Protein AF-A0A929URQ9-F1 (afdb_monomer_lite)

Structure (mmCIF, N/CA/C/O backbone):
data_AF-A0A929URQ9-F1
#
_entry.id   AF-A0A929URQ9-F1
#
loop_
_atom_site.group_PDB
_atom_site.id
_atom_site.type_symbol
_atom_site.label_atom_id
_atom_site.label_alt_id
_atom_site.label_comp_id
_atom_site.label_asym_id
_atom_site.label_entity_id
_atom_site.label_seq_id
_atom_site.pdbx_PDB_ins_code
_atom_site.Cartn_x
_atom_site.Cartn_y
_atom_site.Cartn_z
_atom_site.occupancy
_atom_site.B_iso_or_equiv
_atom_site.auth_seq_id
_atom_site.auth_comp_id
_atom_site.auth_asym_id
_atom_site.auth_atom_id
_atom_site.pdbx_PDB_model_num
ATOM 1 N N . ALA A 1 1 ? -16.621 0.937 4.448 1.00 62.72 1 ALA A N 1
ATOM 2 C CA . ALA A 1 1 ? -15.223 0.759 4.009 1.00 62.72 1 ALA A CA 1
ATOM 3 C C . ALA A 1 1 ? -14.208 1.282 5.027 1.00 62.72 1 ALA A C 1
ATOM 5 O O . ALA A 1 1 ? -13.050 0.917 4.919 1.00 62.72 1 ALA A O 1
ATOM 6 N N . GLN A 1 2 ? -14.622 2.078 6.024 1.00 68.00 2 GLN A N 1
ATOM 7 C CA . GLN A 1 2 ? -13.716 2.704 6.995 1.00 68.00 2 GLN A CA 1
ATOM 8 C C . GLN A 1 2 ? -12.971 1.706 7.913 1.00 68.00 2 GLN A C 1
ATOM 10 O O . GLN A 1 2 ? -11.978 2.081 8.520 1.00 68.00 2 GLN A O 1
ATOM 15 N N . ASP A 1 3 ? -13.384 0.430 7.920 1.00 87.38 3 ASP A N 1
ATOM 16 C CA . ASP A 1 3 ? -12.740 -0.683 8.639 1.00 87.38 3 ASP A CA 1
ATOM 17 C C . ASP A 1 3 ? -12.059 -1.687 7.683 1.00 87.38 3 ASP A C 1
ATOM 19 O O . ASP A 1 3 ? -12.045 -2.895 7.923 1.00 87.38 3 ASP A O 1
ATOM 23 N N . CYS A 1 4 ? -11.561 -1.217 6.537 1.00 95.88 4 CYS A N 1
ATOM 24 C CA . CYS A 1 4 ? -10.841 -2.047 5.572 1.00 95.88 4 CYS A CA 1
ATOM 25 C C . CYS A 1 4 ? -9.388 -1.579 5.446 1.00 95.88 4 CYS A C 1
ATOM 27 O O . CYS A 1 4 ? -9.131 -0.394 5.236 1.00 95.88 4 CYS A O 1
ATOM 29 N N . LEU A 1 5 ? -8.458 -2.532 5.534 1.00 95.12 5 LEU A N 1
ATOM 30 C CA . LEU A 1 5 ? -7.050 -2.356 5.189 1.00 95.12 5 LEU A CA 1
ATOM 31 C C . LEU A 1 5 ? -6.792 -3.004 3.829 1.00 95.12 5 LEU A C 1
ATOM 33 O O . LEU A 1 5 ? -7.164 -4.161 3.623 1.00 95.12 5 LEU A O 1
ATOM 37 N N . VAL A 1 6 ? -6.125 -2.286 2.932 1.00 97.25 6 VAL A N 1
ATOM 38 C CA . VAL A 1 6 ? -5.653 -2.819 1.651 1.00 97.25 6 VAL A CA 1
ATOM 39 C 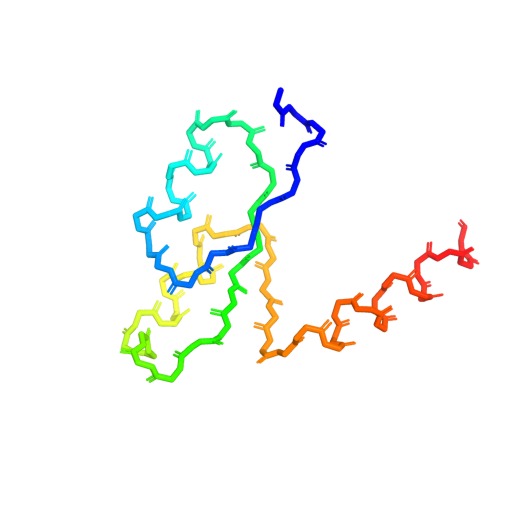C . VAL A 1 6 ? -4.142 -2.676 1.533 1.00 97.25 6 VAL A C 1
ATOM 41 O O . VAL A 1 6 ? -3.556 -1.717 2.034 1.00 97.25 6 VAL A O 1
ATOM 44 N N . PHE A 1 7 ? -3.524 -3.653 0.878 1.00 98.00 7 PHE A N 1
ATOM 45 C CA . PHE A 1 7 ? -2.098 -3.683 0.584 1.00 98.00 7 PHE A CA 1
ATOM 46 C C . PHE A 1 7 ? -1.920 -3.485 -0.917 1.00 98.00 7 PHE A C 1
ATOM 48 O O . PHE A 1 7 ? -2.466 -4.267 -1.691 1.00 98.00 7 PHE A O 1
ATOM 55 N N . GLU A 1 8 ? -1.194 -2.446 -1.315 1.00 98.56 8 GLU A N 1
ATOM 56 C CA . GLU A 1 8 ? -1.071 -2.041 -2.719 1.00 98.56 8 GLU A CA 1
ATOM 57 C C . GLU A 1 8 ? 0.392 -1.802 -3.094 1.00 98.56 8 GLU A C 1
ATOM 59 O O . GLU A 1 8 ? 1.163 -1.208 -2.335 1.00 98.56 8 GLU A O 1
ATOM 64 N N . ASP A 1 9 ? 0.784 -2.260 -4.278 1.00 98.12 9 ASP A N 1
ATOM 65 C CA . ASP A 1 9 ? 2.128 -2.110 -4.834 1.00 98.12 9 ASP A CA 1
ATOM 66 C C . ASP A 1 9 ? 2.193 -1.101 -5.993 1.00 98.12 9 ASP A C 1
ATOM 68 O O . ASP A 1 9 ? 3.292 -0.776 -6.448 1.00 98.12 9 ASP A O 1
ATOM 72 N N . LEU A 1 10 ? 1.053 -0.526 -6.396 1.00 98.31 10 LEU A N 1
ATOM 73 C CA . LEU A 1 10 ? 0.931 0.488 -7.448 1.00 98.31 10 LEU A CA 1
ATOM 74 C C . LEU A 1 10 ? 0.213 1.753 -6.959 1.00 98.31 10 LEU A C 1
ATOM 76 O O . LEU A 1 10 ? -0.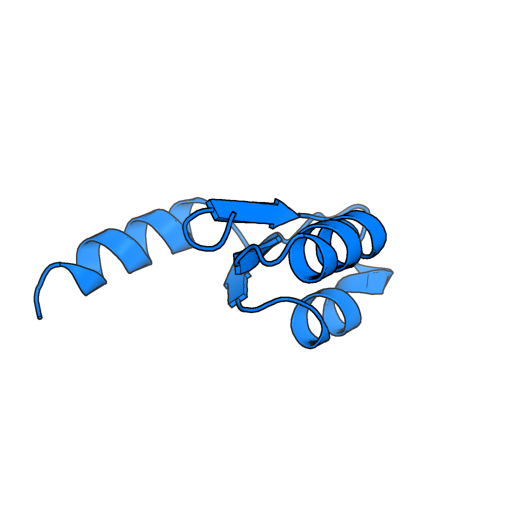668 1.710 -6.098 1.00 98.31 10 LEU A O 1
ATOM 80 N N . ILE A 1 11 ? 0.573 2.899 -7.545 1.00 98.56 11 ILE A N 1
ATOM 81 C CA . ILE A 1 11 ? 0.012 4.213 -7.187 1.00 98.56 11 ILE A CA 1
ATOM 82 C C . ILE A 1 11 ? -1.501 4.259 -7.423 1.00 98.56 11 ILE A C 1
ATOM 84 O O . ILE A 1 11 ? -2.242 4.775 -6.587 1.00 98.56 11 ILE A O 1
ATOM 88 N N . GLU A 1 12 ? -1.968 3.709 -8.540 1.00 98.44 12 GLU A N 1
ATOM 89 C CA . GLU A 1 12 ? -3.379 3.710 -8.917 1.00 98.44 12 GLU A CA 1
ATOM 90 C C . GLU A 1 12 ? -4.227 2.930 -7.907 1.00 98.44 12 GLU A C 1
ATOM 92 O O . GLU A 1 12 ? -5.310 3.382 -7.529 1.00 98.44 12 GLU A O 1
ATOM 97 N N . GLY A 1 13 ? -3.711 1.796 -7.425 1.00 98.38 13 GLY A N 1
ATOM 98 C CA . GLY A 1 13 ? -4.343 0.997 -6.377 1.00 98.38 13 GLY A CA 1
ATOM 99 C C . GLY A 1 13 ? -4.403 1.749 -5.050 1.00 98.38 13 GLY A C 1
ATOM 100 O O . GLY A 1 13 ? -5.468 1.847 -4.434 1.00 98.38 13 GLY A O 1
ATOM 101 N N . ILE A 1 14 ? -3.296 2.396 -4.660 1.00 98.69 14 ILE A N 1
ATOM 102 C CA . ILE A 1 14 ? -3.246 3.240 -3.459 1.00 98.69 14 ILE A CA 1
ATOM 103 C C . ILE A 1 14 ? -4.313 4.336 -3.523 1.00 98.69 14 ILE A C 1
ATOM 105 O O . ILE A 1 14 ? -5.130 4.473 -2.611 1.00 98.69 14 ILE A O 1
ATOM 109 N N . GLN A 1 15 ? -4.347 5.100 -4.613 1.00 98.50 15 GLN A N 1
ATOM 110 C CA . GLN A 1 15 ? -5.304 6.190 -4.791 1.00 98.50 15 GLN A CA 1
ATOM 111 C C . GLN A 1 15 ? -6.752 5.690 -4.788 1.00 98.50 15 GLN A C 1
ATOM 113 O O . GLN A 1 15 ? -7.613 6.330 -4.179 1.00 98.50 15 GLN A O 1
ATOM 118 N N . ALA A 1 16 ? -7.024 4.541 -5.411 1.00 98.31 16 ALA A N 1
ATOM 119 C CA . ALA A 1 16 ? -8.346 3.926 -5.397 1.00 98.31 16 ALA A CA 1
ATOM 120 C C . ALA A 1 16 ? -8.779 3.531 -3.975 1.00 98.31 16 ALA A C 1
ATOM 122 O O . ALA A 1 16 ? -9.891 3.868 -3.561 1.00 98.31 16 ALA A O 1
ATOM 123 N N . GLY A 1 17 ? -7.896 2.894 -3.198 1.00 97.75 17 GLY A N 1
ATOM 124 C CA . GLY A 1 17 ? -8.153 2.549 -1.797 1.00 97.75 17 GLY A CA 1
ATOM 125 C C . GLY A 1 17 ? -8.433 3.783 -0.933 1.00 97.75 17 GLY A C 1
ATOM 126 O O . GLY A 1 17 ? -9.434 3.826 -0.211 1.00 97.75 17 GLY A O 1
ATOM 127 N N . LYS A 1 18 ? -7.615 4.836 -1.075 1.00 97.44 18 LYS A N 1
ATOM 128 C CA . LYS A 1 18 ? -7.817 6.119 -0.379 1.00 97.44 18 LYS A CA 1
ATOM 129 C C . LYS A 1 18 ? -9.152 6.765 -0.755 1.00 97.44 18 LYS A C 1
ATOM 131 O O . LYS A 1 18 ? -9.889 7.197 0.130 1.00 97.44 18 LYS A O 1
ATOM 136 N N . ALA A 1 19 ? -9.498 6.800 -2.042 1.00 97.62 19 ALA A N 1
ATOM 137 C CA . ALA A 1 19 ? -10.768 7.347 -2.520 1.00 97.62 19 ALA A CA 1
ATOM 138 C C . ALA A 1 19 ? -11.984 6.549 -2.013 1.00 97.62 19 ALA A C 1
ATOM 140 O O . ALA A 1 19 ? -13.046 7.125 -1.779 1.00 97.62 19 ALA A O 1
ATOM 141 N N . ALA A 1 20 ? -11.825 5.242 -1.788 1.00 97.38 20 ALA A N 1
ATOM 142 C CA . ALA A 1 20 ? -12.842 4.384 -1.184 1.00 97.38 20 ALA A CA 1
ATOM 143 C C . ALA A 1 20 ? -12.955 4.534 0.350 1.00 97.38 20 ALA A C 1
ATOM 145 O O . ALA A 1 20 ? -13.821 3.904 0.962 1.00 97.38 20 ALA A O 1
ATOM 146 N N . GLY A 1 21 ? -12.109 5.359 0.978 1.00 96.62 21 GLY A N 1
ATOM 147 C CA . GLY A 1 21 ? -12.088 5.570 2.426 1.00 96.62 21 GLY A CA 1
ATOM 148 C C . GLY A 1 21 ? -11.491 4.402 3.213 1.00 96.62 21 GLY A C 1
ATOM 149 O O . GLY A 1 21 ? -11.890 4.187 4.355 1.00 96.62 21 GLY A O 1
ATOM 150 N N . MET A 1 22 ? -10.593 3.629 2.596 1.00 97.88 22 MET A N 1
ATOM 151 C CA . MET A 1 22 ? -9.861 2.529 3.230 1.00 97.88 22 MET A CA 1
ATOM 152 C C . MET A 1 22 ? -8.523 3.017 3.800 1.00 97.88 22 MET A C 1
ATOM 154 O O . MET A 1 22 ? -7.967 4.016 3.332 1.00 97.88 22 MET A O 1
ATOM 158 N N . THR A 1 23 ? -7.980 2.273 4.764 1.00 96.94 23 THR A N 1
ATOM 159 C CA . THR A 1 23 ? -6.566 2.383 5.146 1.00 96.94 23 THR A CA 1
ATOM 160 C C . THR A 1 23 ? -5.729 1.659 4.101 1.00 96.94 23 THR A C 1
ATOM 162 O O . THR A 1 23 ? -6.042 0.524 3.738 1.00 96.94 23 THR A O 1
ATOM 165 N N . VAL A 1 24 ? -4.662 2.287 3.618 1.00 98.25 24 VAL A N 1
ATOM 166 C CA . VAL A 1 24 ? -3.806 1.718 2.571 1.00 98.25 24 VAL A CA 1
ATOM 167 C C . VAL A 1 24 ? -2.382 1.543 3.085 1.00 98.25 24 VAL A C 1
ATOM 169 O O . VAL A 1 24 ? -1.761 2.506 3.528 1.00 98.25 24 VAL A O 1
ATOM 172 N N . CYS A 1 25 ? -1.840 0.331 2.979 1.00 97.88 25 CYS A N 1
ATOM 173 C CA . CYS A 1 25 ? -0.437 0.035 3.241 1.00 97.88 25 CYS A CA 1
ATOM 174 C C . CYS A 1 25 ? 0.298 -0.220 1.919 1.00 97.88 25 CYS A C 1
ATOM 176 O O . CYS A 1 25 ? -0.036 -1.150 1.185 1.00 97.88 25 CYS A O 1
ATOM 178 N N . ALA A 1 26 ? 1.302 0.598 1.607 1.00 98.50 26 ALA A N 1
ATOM 179 C CA . ALA A 1 26 ? 2.139 0.376 0.436 1.00 98.50 26 ALA A CA 1
ATOM 180 C C . ALA A 1 26 ? 3.071 -0.824 0.655 1.00 98.50 26 ALA A C 1
ATOM 182 O O . ALA A 1 26 ? 3.749 -0.921 1.681 1.00 98.50 26 ALA A O 1
ATOM 183 N N . VAL A 1 27 ? 3.166 -1.707 -0.335 1.00 98.12 27 VAL A N 1
ATOM 184 C CA . VAL A 1 27 ? 4.075 -2.857 -0.304 1.00 98.12 27 VAL A CA 1
ATOM 185 C C . VAL A 1 27 ? 5.231 -2.629 -1.273 1.00 98.12 27 VAL A C 1
ATOM 187 O O . VAL A 1 27 ? 5.055 -2.161 -2.406 1.00 98.12 27 VAL A O 1
ATOM 190 N N . LYS A 1 28 ? 6.451 -2.925 -0.812 1.00 97.94 28 LYS A N 1
ATOM 191 C CA . LYS A 1 28 ? 7.621 -2.966 -1.689 1.00 97.94 28 LYS A CA 1
ATOM 192 C C . LYS A 1 28 ? 7.431 -4.070 -2.723 1.00 97.94 28 LYS A C 1
ATOM 194 O O . LYS A 1 28 ? 7.261 -5.234 -2.380 1.00 97.94 28 LYS A O 1
ATOM 199 N N . ASP A 1 29 ? 7.562 -3.687 -3.978 1.00 97.56 29 ASP A N 1
ATOM 200 C CA . ASP A 1 29 ? 7.628 -4.591 -5.112 1.00 97.56 29 ASP A CA 1
ATOM 201 C C . ASP A 1 29 ? 8.787 -4.132 -6.002 1.00 97.56 29 ASP A C 1
ATOM 203 O O . ASP A 1 29 ? 8.937 -2.938 -6.278 1.00 97.56 29 ASP A O 1
ATOM 207 N N . ASP A 1 30 ? 9.638 -5.079 -6.401 1.00 97.69 30 ASP A N 1
ATOM 208 C CA . ASP A 1 30 ? 10.878 -4.783 -7.119 1.00 97.69 30 ASP A CA 1
ATOM 209 C C . ASP A 1 30 ? 10.606 -4.229 -8.532 1.00 97.69 30 ASP A C 1
ATOM 211 O O . ASP A 1 30 ? 11.420 -3.464 -9.057 1.00 97.69 30 ASP A O 1
ATOM 215 N N . TYR A 1 31 ? 9.448 -4.541 -9.128 1.00 97.62 31 TYR A N 1
ATOM 216 C CA . TYR A 1 31 ? 9.062 -4.068 -10.462 1.00 97.62 31 TYR A CA 1
ATOM 217 C C . TYR A 1 31 ? 8.557 -2.619 -10.479 1.00 97.62 31 TYR A C 1
ATOM 219 O O . TYR A 1 31 ? 8.615 -1.966 -11.520 1.00 97.62 31 TYR A O 1
ATOM 227 N N . SER A 1 32 ? 8.125 -2.094 -9.333 1.00 96.94 32 SER A N 1
ATOM 228 C CA . SER A 1 32 ? 7.585 -0.736 -9.159 1.00 96.94 32 SER A CA 1
ATOM 229 C C . SER A 1 32 ? 8.471 0.153 -8.270 1.00 96.94 32 SER A C 1
ATOM 231 O O . SER A 1 32 ? 8.028 1.162 -7.712 1.00 96.94 32 SER A O 1
ATOM 233 N N . MET A 1 33 ? 9.757 -0.189 -8.123 1.00 97.81 33 MET A N 1
ATOM 234 C CA . MET A 1 33 ? 10.695 0.548 -7.261 1.00 97.81 33 MET A CA 1
ATOM 235 C C . MET A 1 33 ? 10.937 1.995 -7.690 1.00 97.81 33 MET A C 1
ATOM 237 O O . MET A 1 33 ? 11.228 2.843 -6.847 1.00 97.81 33 MET A O 1
ATOM 241 N N . ASN A 1 34 ? 10.778 2.301 -8.977 1.00 98.00 34 ASN A N 1
ATOM 242 C CA . ASN A 1 34 ? 10.823 3.671 -9.490 1.00 98.00 34 ASN A CA 1
ATOM 243 C C . ASN A 1 34 ? 9.736 4.576 -8.878 1.00 98.00 34 ASN A C 1
ATOM 245 O O . ASN A 1 34 ? 9.894 5.792 -8.897 1.00 98.00 34 ASN A O 1
ATOM 249 N N . GLN A 1 35 ? 8.671 3.994 -8.320 1.00 98.19 35 GLN A N 1
ATOM 250 C CA . GLN A 1 35 ? 7.562 4.694 -7.671 1.00 98.19 35 GLN A CA 1
ATOM 251 C C . GLN A 1 35 ? 7.617 4.615 -6.136 1.00 98.19 35 GLN A C 1
ATOM 253 O O . GLN A 1 35 ? 6.714 5.102 -5.465 1.00 98.19 35 GLN A O 1
ATOM 258 N N . TRP A 1 36 ? 8.650 4.003 -5.541 1.00 98.00 36 TRP A N 1
ATOM 259 C CA . TRP A 1 36 ? 8.662 3.689 -4.106 1.00 98.00 36 TRP A CA 1
ATOM 260 C C . TRP A 1 36 ? 8.463 4.907 -3.195 1.00 98.00 36 TRP A C 1
ATOM 262 O O . TRP A 1 36 ? 7.703 4.840 -2.230 1.00 98.00 36 TRP A O 1
ATOM 272 N N . GLU A 1 37 ? 9.113 6.031 -3.502 1.00 98.44 37 GLU A N 1
ATOM 273 C CA . GLU A 1 37 ? 8.976 7.239 -2.685 1.00 98.44 37 GLU A CA 1
ATOM 274 C C . GLU A 1 37 ? 7.568 7.836 -2.768 1.00 98.44 37 GLU A C 1
ATOM 276 O O . GLU A 1 37 ? 7.004 8.228 -1.751 1.00 98.44 37 GLU A O 1
ATOM 281 N N . GLU A 1 38 ? 6.973 7.835 -3.959 1.00 98.56 38 GLU A N 1
ATOM 282 C CA . GLU A 1 38 ? 5.614 8.328 -4.184 1.00 98.56 38 GLU A CA 1
ATOM 283 C C . GLU A 1 38 ? 4.573 7.433 -3.500 1.00 98.56 38 GLU A C 1
ATOM 285 O O . GLU A 1 38 ? 3.676 7.935 -2.823 1.00 98.56 38 GLU A O 1
ATOM 290 N N . LYS A 1 39 ? 4.748 6.105 -3.559 1.00 98.62 39 LYS A N 1
ATOM 291 C CA . LYS A 1 39 ? 3.897 5.153 -2.829 1.00 98.62 39 LYS A CA 1
ATOM 292 C C . LYS A 1 39 ? 3.875 5.443 -1.325 1.00 98.62 39 LYS A C 1
ATOM 294 O O . LYS A 1 39 ? 2.798 5.494 -0.736 1.00 98.62 39 LYS A O 1
ATOM 299 N N . LYS A 1 40 ? 5.039 5.700 -0.713 1.00 98.44 40 LYS A N 1
ATOM 300 C CA . LYS A 1 40 ? 5.138 6.047 0.719 1.00 98.44 40 LYS A CA 1
ATOM 301 C C . LYS A 1 40 ? 4.491 7.387 1.071 1.00 98.44 40 LYS A C 1
ATOM 303 O O . LYS A 1 40 ? 4.039 7.549 2.195 1.00 98.44 40 LYS A O 1
ATOM 308 N N . GLN A 1 41 ? 4.475 8.347 0.147 1.00 98.44 41 GLN A N 1
ATOM 309 C CA . GLN A 1 41 ? 3.839 9.649 0.370 1.00 98.44 41 GLN A CA 1
ATOM 310 C C . GLN A 1 41 ? 2.309 9.579 0.290 1.00 98.44 41 GLN A C 1
ATOM 312 O O . GLN A 1 41 ? 1.632 10.376 0.936 1.00 98.44 41 GLN A O 1
ATOM 317 N N . LEU A 1 42 ? 1.769 8.658 -0.515 1.00 98.50 42 LEU A N 1
ATOM 318 C CA . LEU A 1 42 ? 0.329 8.532 -0.765 1.00 98.50 42 LEU A CA 1
ATOM 319 C C . LEU A 1 42 ? -0.385 7.552 0.183 1.00 98.50 42 LEU A C 1
ATOM 321 O O . LEU A 1 42 ? -1.577 7.729 0.447 1.00 98.50 42 LEU A O 1
ATOM 325 N N . ALA A 1 43 ? 0.308 6.514 0.656 1.00 98.44 43 ALA A N 1
ATOM 326 C CA . ALA A 1 43 ? -0.243 5.497 1.553 1.00 98.44 43 ALA A CA 1
ATOM 327 C C . ALA A 1 43 ? -0.215 5.923 3.036 1.00 98.44 43 ALA A C 1
ATOM 329 O O . ALA A 1 43 ? 0.472 6.868 3.414 1.00 98.44 43 ALA A O 1
ATOM 330 N N . ASP A 1 44 ? -0.965 5.210 3.881 1.00 97.69 44 ASP A N 1
ATOM 331 C CA . ASP A 1 44 ? -1.042 5.459 5.330 1.00 97.69 44 ASP A CA 1
ATOM 332 C C . ASP A 1 44 ? 0.121 4.819 6.110 1.00 97.69 44 ASP A C 1
ATOM 334 O O . ASP A 1 44 ? 0.549 5.342 7.136 1.00 97.69 44 ASP A O 1
ATOM 338 N N . ASP A 1 45 ? 0.636 3.689 5.623 1.00 96.88 45 ASP A N 1
ATOM 339 C CA . ASP A 1 45 ? 1.842 3.016 6.121 1.00 96.88 45 ASP A CA 1
ATOM 340 C C . ASP A 1 45 ? 2.531 2.302 4.947 1.00 96.88 45 ASP A C 1
ATOM 342 O O . ASP A 1 45 ? 1.992 2.221 3.839 1.00 96.88 45 ASP A O 1
ATOM 346 N N . PHE A 1 46 ? 3.713 1.744 5.178 1.00 97.50 46 PHE A N 1
ATOM 347 C CA . PHE A 1 46 ? 4.401 0.907 4.211 1.00 97.50 46 PHE A CA 1
ATOM 348 C C . PHE A 1 46 ? 5.148 -0.248 4.879 1.00 97.50 46 PHE A C 1
ATOM 350 O O . PHE A 1 46 ? 5.568 -0.178 6.037 1.00 97.50 46 PHE A O 1
ATOM 357 N N . ILE A 1 47 ? 5.333 -1.317 4.112 1.00 97.50 47 ILE A N 1
ATOM 358 C CA . ILE A 1 47 ? 6.125 -2.486 4.495 1.00 97.50 47 ILE A CA 1
ATOM 359 C C . ILE A 1 47 ? 7.002 -2.930 3.333 1.00 97.50 47 ILE A C 1
ATOM 361 O O . ILE A 1 47 ? 6.641 -2.761 2.164 1.00 97.50 47 ILE A O 1
ATOM 365 N N . THR A 1 48 ? 8.154 -3.521 3.646 1.00 97.06 48 THR A N 1
ATOM 366 C CA . THR A 1 48 ? 9.008 -4.127 2.612 1.00 97.06 48 THR A CA 1
ATOM 367 C C . THR A 1 48 ? 8.834 -5.634 2.471 1.00 97.06 48 THR A C 1
ATOM 369 O O . THR A 1 48 ? 9.192 -6.195 1.439 1.00 97.06 48 THR A O 1
ATOM 372 N N . ASP A 1 49 ? 8.223 -6.267 3.471 1.00 95.88 49 ASP A N 1
ATOM 373 C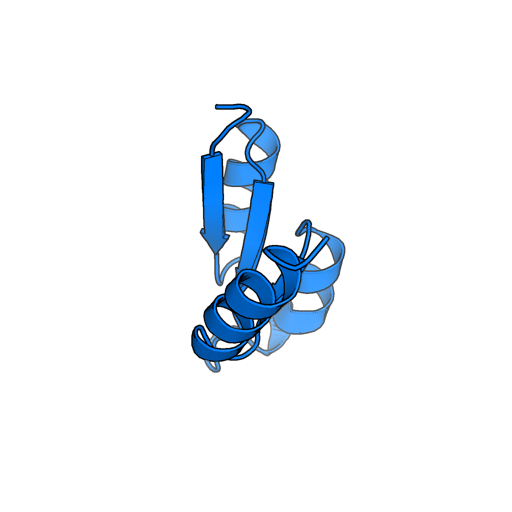 CA . ASP A 1 49 ? 7.862 -7.680 3.493 1.00 95.88 49 ASP A CA 1
ATOM 374 C C . ASP A 1 49 ? 6.654 -7.882 4.426 1.00 95.88 49 ASP A C 1
ATOM 376 O O . ASP A 1 49 ? 6.559 -7.250 5.480 1.00 95.88 49 ASP A O 1
ATOM 380 N N . TYR A 1 50 ? 5.738 -8.793 4.085 1.00 94.81 50 TYR A N 1
ATOM 381 C CA . TYR A 1 50 ? 4.541 -9.067 4.896 1.00 94.81 50 TYR A CA 1
ATOM 382 C C . TYR A 1 50 ? 4.850 -9.508 6.339 1.00 94.81 50 TYR A C 1
ATOM 384 O O . TYR A 1 50 ? 4.033 -9.294 7.236 1.00 94.81 50 TYR A O 1
ATOM 392 N N . ARG A 1 51 ? 6.033 -10.075 6.607 1.00 94.69 51 ARG A N 1
ATOM 393 C CA . ARG A 1 51 ? 6.456 -10.462 7.965 1.00 94.69 51 ARG A CA 1
ATOM 394 C C . ARG A 1 51 ? 6.656 -9.264 8.894 1.00 94.69 51 ARG A C 1
ATOM 396 O O . ARG A 1 51 ? 6.480 -9.408 10.105 1.00 94.69 51 ARG A O 1
ATOM 403 N N . GLU A 1 52 ? 6.986 -8.089 8.358 1.00 91.81 52 GLU A N 1
ATOM 404 C CA . GLU A 1 52 ? 7.075 -6.853 9.147 1.00 91.81 52 GLU A CA 1
ATOM 405 C C . GLU A 1 52 ? 5.718 -6.506 9.754 1.00 91.81 52 GLU A C 1
ATOM 407 O O . GLU A 1 52 ? 5.637 -6.128 10.921 1.00 91.81 52 GLU A O 1
ATOM 412 N N . TYR A 1 53 ? 4.647 -6.695 8.980 1.00 88.94 53 TYR A N 1
ATOM 413 C CA . TYR A 1 53 ? 3.288 -6.437 9.435 1.00 88.94 53 TYR A CA 1
ATOM 414 C C . TYR A 1 53 ? 2.862 -7.413 10.538 1.00 88.94 53 TYR A C 1
ATOM 416 O O . TYR A 1 53 ? 2.342 -6.981 11.562 1.00 88.94 53 TYR A O 1
ATOM 424 N N . LEU A 1 54 ? 3.164 -8.710 10.392 1.00 88.06 54 LEU A N 1
ATOM 425 C CA . LEU A 1 54 ? 2.913 -9.706 11.446 1.00 88.06 54 LEU A CA 1
ATOM 426 C C . LEU A 1 54 ? 3.637 -9.344 12.749 1.00 88.06 54 LEU A C 1
ATOM 428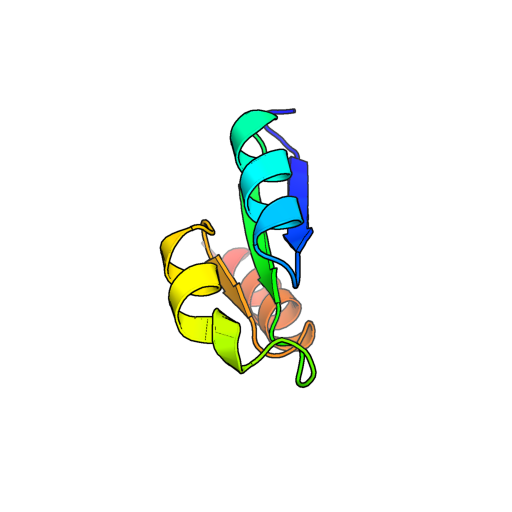 O O . LEU A 1 54 ? 3.034 -9.344 13.817 1.00 88.06 54 LEU A O 1
ATOM 432 N N . THR A 1 55 ? 4.902 -8.931 12.645 1.00 85.81 55 THR A N 1
ATOM 433 C CA . THR A 1 55 ? 5.691 -8.496 13.807 1.00 85.81 55 THR A CA 1
ATOM 434 C C . THR A 1 55 ? 5.111 -7.230 14.453 1.00 85.81 55 THR A C 1
ATOM 436 O O . THR A 1 55 ? 5.151 -7.086 15.673 1.00 85.81 55 THR A O 1
ATOM 439 N N . LYS A 1 56 ? 4.589 -6.286 13.654 1.00 80.00 56 LYS A N 1
ATOM 440 C CA . LYS A 1 56 ? 3.910 -5.079 14.158 1.00 80.00 56 LYS A CA 1
ATOM 441 C C . LYS A 1 56 ? 2.623 -5.442 14.913 1.00 80.00 56 LYS A C 1
ATOM 443 O O . LYS A 1 56 ? 2.385 -4.875 15.974 1.00 80.00 56 LYS A O 1
ATOM 448 N N . LEU A 1 57 ? 1.832 -6.392 14.405 1.00 80.19 57 LEU A N 1
ATOM 449 C CA . LEU A 1 57 ? 0.601 -6.852 15.060 1.00 80.19 57 LEU A CA 1
ATOM 450 C C . LEU A 1 57 ? 0.874 -7.508 16.416 1.00 80.19 57 LEU A C 1
ATOM 452 O O . LEU A 1 57 ? 0.214 -7.169 17.390 1.00 80.19 57 LEU A O 1
ATOM 456 N N . GLU A 1 58 ? 1.864 -8.398 16.485 1.00 79.44 58 GLU A N 1
ATOM 457 C CA . GLU A 1 58 ? 2.242 -9.081 17.731 1.00 79.44 58 GLU A CA 1
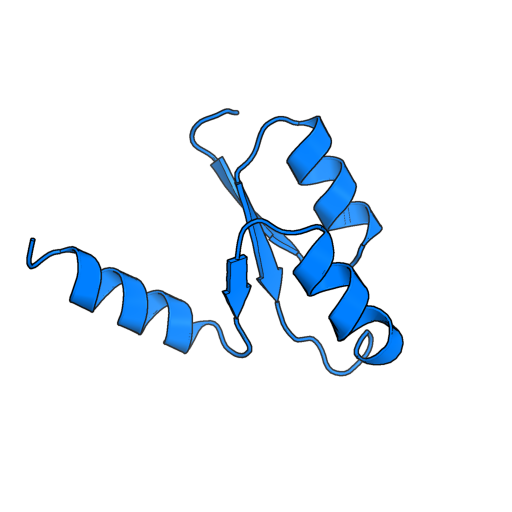ATOM 458 C C . GLU A 1 58 ? 2.720 -8.103 18.813 1.00 79.44 58 GLU A C 1
ATOM 460 O O . GLU A 1 58 ? 2.497 -8.330 19.995 1.00 79.44 58 GLU A O 1
ATOM 465 N N . LYS A 1 59 ? 3.355 -6.993 18.416 1.00 69.75 59 LYS A N 1
ATOM 466 C CA . LYS A 1 59 ? 3.821 -5.950 19.344 1.00 69.75 59 LYS A CA 1
ATOM 467 C C . LYS A 1 59 ? 2.731 -4.961 19.762 1.00 69.75 59 LYS A C 1
ATOM 469 O O . LYS A 1 59 ? 2.877 -4.322 20.794 1.00 69.75 59 LYS A O 1
ATOM 474 N N . GLY A 1 60 ? 1.678 -4.802 18.960 1.00 58.97 60 GLY A N 1
ATOM 475 C CA . GLY A 1 60 ? 0.566 -3.887 19.235 1.00 58.97 60 GLY A CA 1
ATOM 476 C C . GLY A 1 60 ? -0.522 -4.465 20.144 1.00 58.97 60 GLY A C 1
ATOM 477 O O . GLY A 1 60 ? -1.440 -3.742 20.507 1.00 58.97 60 GLY A O 1
ATOM 478 N N . SER A 1 61 ? -0.449 -5.752 20.498 1.00 54.44 61 SER A N 1
ATOM 479 C CA . SER A 1 61 ? -1.393 -6.421 21.406 1.00 54.44 61 SER A CA 1
ATOM 480 C C . SER A 1 61 ? -1.000 -6.375 22.889 1.00 54.44 61 SER A C 1
ATOM 482 O O . SER A 1 61 ? -1.741 -6.904 23.716 1.00 54.44 61 SER A O 1
ATOM 484 N N . ASP A 1 62 ? 0.142 -5.759 23.215 1.00 51.72 62 ASP A N 1
ATOM 485 C CA . ASP A 1 62 ? 0.687 -5.652 24.578 1.00 51.72 62 ASP A CA 1
ATOM 486 C C . ASP A 1 62 ? 0.439 -4.274 25.245 1.00 51.72 62 ASP A C 1
ATOM 488 O O . ASP A 1 62 ? 0.949 -4.029 26.341 1.00 51.72 62 ASP A O 1
ATOM 492 N N . GLU A 1 63 ? -0.354 -3.388 24.623 1.00 40.81 63 GLU A N 1
ATOM 493 C CA . GLU A 1 63 ? -0.818 -2.101 25.189 1.00 40.81 63 GLU A CA 1
ATOM 494 C C . GLU A 1 63 ? -2.337 -2.067 25.425 1.00 40.81 63 GLU A C 1
ATOM 496 O O . GLU A 1 63 ? -3.103 -2.494 24.529 1.00 40.81 63 GLU A O 1
#

Secondary structure (DSSP, 8-state):
-TT-EEEESSHHHHHHHHHTT-EEEEE--GGGGGGHHHHHHHSSEEESSHHHHHHHHHHHT--

Foldseek 3Di:
DCPAEDEDQDPVVLVVCVVVNHQYEYEDDPVSVVCVVVSCVSHPHYDDDVVVVVVVVVVVVPD

Radius of gyration: 12.1 Å; chains: 1; bounding box: 26×20×36 Å

S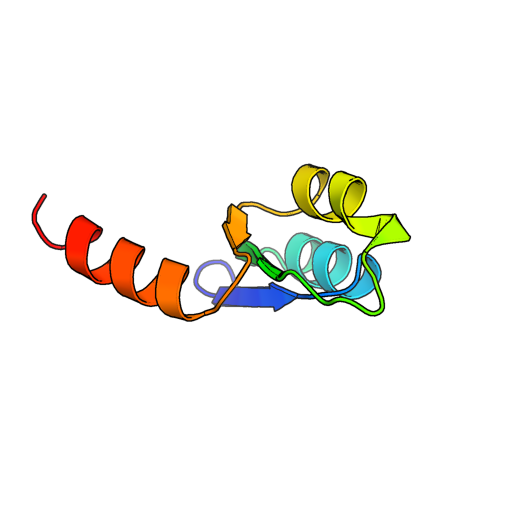equence (63 aa):
AQDCLVFEDLIEGIQAGKAAGMTVCAVKDDYSMNQWEEKKQLADDFITDYREYLTKLEKGSDE

pLDDT: mean 91.68, std 13.08, range [40.81, 98.69]